Protein AF-A0A9P9FI74-F1 (afdb_monomer)

InterPro domains:
  IPR018625 Protein Pet100 [PF09803] (1-77)
  IPR018625 Protein Pet100 [PTHR33968] (1-79)

Organism: NCBI:txid1079267

Mean predicted aligned error: 15.04 Å

Radius of gyration: 35.62 Å; Cα contacts (8 Å, |Δi|>4): 10; chains: 1; bounding box: 76×42×84 Å

Structure (mmCIF, N/CA/C/O backbone):
data_AF-A0A9P9FI74-F1
#
_entry.id   AF-A0A9P9FI74-F1
#
loop_
_atom_site.group_PDB
_atom_site.id
_atom_site.type_symbol
_atom_site.label_atom_id
_atom_site.label_alt_id
_atom_site.label_comp_id
_atom_site.label_asym_id
_atom_site.label_entity_id
_atom_site.label_seq_id
_atom_site.pdbx_PDB_ins_code
_atom_site.Cartn_x
_atom_site.Cartn_y
_atom_site.Cartn_z
_atom_site.occupancy
_atom_site.B_iso_or_equiv
_atom_site.auth_seq_id
_atom_site.auth_comp_id
_atom_site.auth_asym_id
_atom_site.auth_atom_id
_atom_site.pdbx_PDB_model_num
ATOM 1 N N 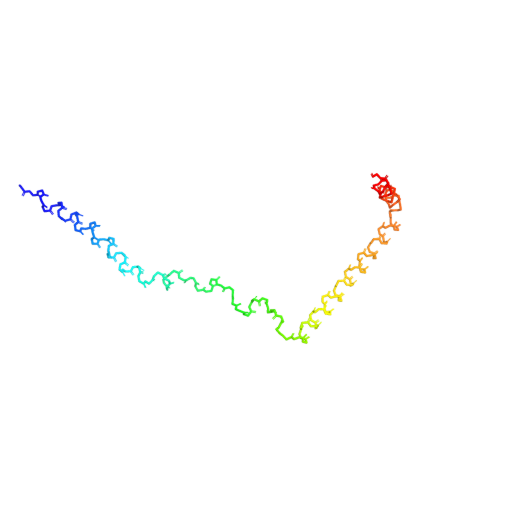. MET A 1 1 ? 48.088 9.815 -38.191 1.00 54.75 1 MET A N 1
ATOM 2 C CA . MET A 1 1 ? 46.734 10.332 -38.479 1.00 54.75 1 MET A CA 1
ATOM 3 C C . MET A 1 1 ? 45.713 9.265 -38.105 1.00 54.75 1 MET A C 1
ATOM 5 O O . MET A 1 1 ? 45.598 8.286 -38.823 1.00 54.75 1 MET A O 1
ATOM 9 N N . GLY A 1 2 ? 45.040 9.403 -36.960 1.00 62.25 2 GLY A N 1
ATOM 10 C CA . GLY A 1 2 ? 44.048 8.423 -36.483 1.00 62.25 2 GLY A CA 1
ATOM 11 C C . GLY A 1 2 ? 42.916 9.030 -35.643 1.00 62.25 2 GLY A C 1
ATOM 12 O O . GLY A 1 2 ? 42.236 8.300 -34.936 1.00 62.25 2 GLY A O 1
ATOM 13 N N . GLY A 1 3 ? 42.732 10.358 -35.683 1.00 60.75 3 GLY A N 1
ATOM 14 C CA . GLY A 1 3 ? 41.794 11.074 -34.804 1.00 60.75 3 GLY A CA 1
ATOM 15 C C . GLY A 1 3 ? 40.319 10.928 -35.196 1.00 60.75 3 GLY A C 1
ATOM 16 O O . GLY A 1 3 ? 39.485 10.662 -34.340 1.00 60.75 3 GLY A O 1
ATOM 17 N N . LEU A 1 4 ? 40.004 11.001 -36.495 1.00 62.06 4 LEU A N 1
ATOM 18 C CA . LEU A 1 4 ? 38.621 10.946 -37.001 1.00 62.06 4 LEU A CA 1
ATOM 19 C C . LEU A 1 4 ? 37.913 9.612 -36.703 1.00 62.06 4 LEU A C 1
ATOM 21 O O . LEU A 1 4 ? 36.725 9.593 -36.400 1.00 62.06 4 LEU A O 1
ATOM 25 N N . ASN A 1 5 ? 38.641 8.493 -36.726 1.00 72.44 5 ASN A N 1
ATOM 26 C CA . ASN A 1 5 ? 38.047 7.170 -36.508 1.00 72.44 5 ASN A CA 1
ATOM 27 C C . ASN A 1 5 ? 37.639 6.939 -35.045 1.00 72.44 5 ASN A C 1
ATOM 29 O O . ASN A 1 5 ? 36.638 6.273 -34.786 1.00 72.44 5 ASN A O 1
ATOM 33 N N . LEU A 1 6 ? 38.382 7.505 -34.087 1.00 83.00 6 LEU A N 1
ATOM 34 C CA . LEU A 1 6 ? 38.060 7.366 -32.664 1.00 83.00 6 LEU A CA 1
ATOM 35 C C . LEU A 1 6 ? 36.837 8.198 -32.271 1.00 83.00 6 LEU A C 1
ATOM 37 O O . LEU A 1 6 ? 36.023 7.745 -31.471 1.00 83.00 6 LEU A O 1
ATOM 41 N N . GLU A 1 7 ? 36.688 9.399 -32.831 1.00 84.12 7 GLU A N 1
ATOM 42 C CA . GLU A 1 7 ? 35.537 10.263 -32.552 1.00 84.12 7 GLU A CA 1
ATOM 43 C C . GLU A 1 7 ? 34.240 9.684 -33.118 1.00 84.12 7 GLU A C 1
ATOM 45 O O . GLU A 1 7 ? 33.235 9.642 -32.409 1.00 84.12 7 GLU A O 1
ATOM 50 N N . VAL A 1 8 ? 34.281 9.143 -34.339 1.00 84.44 8 VAL A N 1
ATOM 51 C CA . VAL A 1 8 ? 33.135 8.457 -34.957 1.00 84.44 8 VAL A CA 1
ATOM 52 C C . VAL A 1 8 ? 32.773 7.182 -34.193 1.00 84.44 8 VAL A C 1
ATOM 54 O O . VAL A 1 8 ? 31.594 6.926 -33.961 1.00 84.44 8 VAL A O 1
ATOM 57 N N . PHE A 1 9 ? 33.759 6.412 -33.723 1.00 86.69 9 PHE A N 1
ATOM 58 C CA . PHE A 1 9 ? 33.507 5.238 -32.883 1.00 86.69 9 PHE A CA 1
ATOM 59 C C . PHE A 1 9 ? 32.875 5.613 -31.534 1.00 86.69 9 PHE A C 1
ATOM 61 O O . PHE A 1 9 ? 31.916 4.979 -31.091 1.00 86.69 9 PHE A O 1
ATOM 68 N N . LYS A 1 10 ? 33.375 6.674 -30.891 1.00 84.00 10 LYS A N 1
ATOM 69 C CA . LYS A 1 10 ? 32.854 7.167 -29.611 1.00 84.00 10 LYS A CA 1
ATOM 70 C C . LYS A 1 10 ? 31.428 7.700 -29.765 1.00 84.00 10 LYS A C 1
ATOM 72 O O . LYS A 1 10 ? 30.566 7.378 -28.954 1.00 84.00 10 LYS A O 1
ATOM 77 N N . PHE A 1 11 ? 31.165 8.445 -30.837 1.00 88.94 11 PHE A N 1
ATOM 78 C CA . PHE A 1 11 ? 29.828 8.920 -31.189 1.00 88.94 11 PHE A CA 1
ATOM 79 C C . PHE A 1 11 ? 28.871 7.757 -31.480 1.00 88.94 11 PHE A C 1
ATOM 81 O O . PHE A 1 11 ? 27.798 7.686 -30.890 1.00 88.94 11 PHE A O 1
ATOM 88 N N . GLY A 1 12 ? 29.284 6.800 -32.315 1.00 89.00 12 GLY A N 1
ATOM 89 C CA . GLY A 1 12 ? 28.493 5.611 -32.627 1.00 89.00 12 GLY A CA 1
ATOM 90 C C . GLY A 1 12 ? 28.171 4.786 -31.383 1.00 89.00 12 GLY A C 1
ATOM 91 O O . GLY A 1 12 ? 27.027 4.389 -31.195 1.00 89.00 12 GLY A O 1
ATOM 92 N N . THR A 1 13 ? 29.139 4.607 -30.483 1.00 89.81 13 THR A N 1
ATOM 93 C CA . THR A 1 13 ? 28.925 3.909 -29.208 1.00 89.81 13 THR A CA 1
ATOM 94 C C . THR A 1 13 ? 27.936 4.667 -28.325 1.00 89.81 13 THR A C 1
ATOM 96 O O . THR A 1 13 ? 27.000 4.063 -27.814 1.00 89.81 13 THR A O 1
ATOM 99 N N . TYR A 1 14 ? 28.078 5.988 -28.186 1.00 88.62 14 TYR A N 1
ATOM 100 C CA . TYR A 1 14 ? 27.166 6.793 -27.369 1.00 88.62 14 TYR A CA 1
ATOM 101 C C . TYR A 1 14 ? 25.759 6.935 -27.941 1.00 88.62 14 TYR A C 1
ATOM 103 O O . TYR A 1 14 ? 24.844 7.208 -27.175 1.00 88.62 14 TYR A O 1
ATOM 111 N N . VAL A 1 15 ? 25.561 6.735 -29.242 1.00 90.44 15 VAL A N 1
ATOM 112 C CA . VAL A 1 15 ? 24.224 6.701 -29.851 1.00 90.44 15 VAL A CA 1
ATOM 113 C C . VAL A 1 15 ? 23.632 5.291 -29.779 1.00 90.44 15 VAL A C 1
ATOM 115 O O . VAL A 1 15 ? 22.491 5.121 -29.357 1.00 90.44 15 VAL A O 1
ATOM 118 N N . MET A 1 16 ? 24.40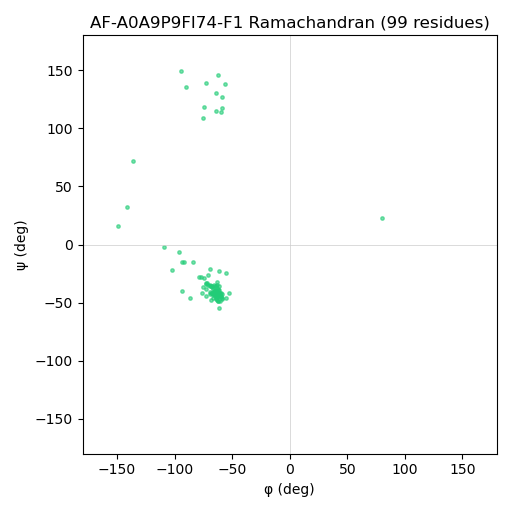6 4.259 -30.121 1.00 90.00 16 MET A N 1
ATOM 119 C CA . MET A 1 16 ? 23.920 2.875 -30.160 1.00 90.00 16 MET A CA 1
ATOM 120 C C . MET A 1 16 ? 23.690 2.282 -28.770 1.00 90.00 16 MET A C 1
ATOM 122 O O . MET A 1 16 ? 22.757 1.506 -28.591 1.00 90.00 16 MET A O 1
ATOM 126 N N . PHE A 1 17 ? 24.495 2.654 -27.774 1.00 88.19 17 PHE A N 1
ATOM 127 C CA . PHE A 1 17 ? 24.360 2.161 -26.404 1.00 88.19 17 PHE A CA 1
ATOM 128 C C . PHE A 1 17 ? 23.005 2.518 -25.759 1.00 88.19 17 PHE A C 1
ATOM 130 O O . PHE A 1 17 ? 22.299 1.594 -25.350 1.00 88.19 17 PHE A O 1
ATOM 137 N N . PRO A 1 18 ? 22.566 3.795 -25.699 1.00 89.12 18 PRO A N 1
ATOM 138 C CA . PRO A 1 18 ? 21.264 4.133 -25.129 1.00 89.12 18 PRO A CA 1
ATOM 139 C C . PRO A 1 18 ? 20.101 3.610 -25.976 1.00 89.12 18 PRO A C 1
ATOM 141 O O . PRO A 1 18 ? 19.111 3.160 -25.407 1.00 89.12 18 PRO A O 1
ATOM 144 N N . ILE A 1 19 ? 20.215 3.598 -27.310 1.00 88.69 19 ILE A N 1
ATOM 145 C CA . ILE A 1 19 ? 19.169 3.050 -28.191 1.00 88.69 19 ILE A CA 1
ATOM 146 C C . ILE A 1 19 ? 19.016 1.539 -27.977 1.00 88.69 19 ILE A C 1
ATOM 148 O O . ILE A 1 19 ? 17.897 1.048 -27.861 1.00 88.69 19 ILE A O 1
ATOM 152 N N . GLY A 1 20 ? 20.122 0.800 -27.864 1.00 88.00 20 GLY A N 1
ATOM 153 C CA . GLY A 1 20 ? 20.111 -0.639 -27.603 1.00 88.00 20 GLY A CA 1
ATOM 154 C C . GLY A 1 20 ? 19.552 -0.983 -26.222 1.00 88.00 20 GLY A C 1
ATOM 155 O O . GLY A 1 20 ? 18.718 -1.880 -26.104 1.00 88.00 20 GLY A O 1
ATOM 156 N N . ILE A 1 21 ? 19.939 -0.231 -25.187 1.00 86.69 21 ILE A N 1
ATOM 157 C CA . ILE A 1 21 ? 19.381 -0.379 -23.833 1.00 86.69 21 ILE A CA 1
ATOM 158 C C . ILE A 1 21 ? 17.880 -0.071 -23.829 1.00 86.69 21 ILE A C 1
ATOM 160 O O . ILE A 1 21 ? 17.107 -0.830 -23.247 1.00 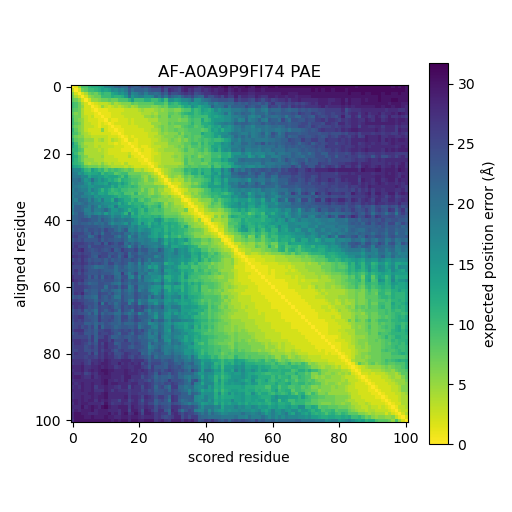86.69 21 ILE A O 1
ATOM 164 N N . MET A 1 22 ? 17.447 0.991 -24.514 1.00 86.44 22 MET A N 1
ATOM 165 C CA . MET A 1 22 ? 16.027 1.315 -24.668 1.00 86.44 22 MET A CA 1
ATOM 166 C C . MET A 1 22 ? 15.270 0.260 -25.475 1.00 86.44 22 MET A C 1
ATOM 168 O O . MET A 1 22 ? 14.135 -0.038 -25.141 1.00 86.44 22 MET A O 1
ATOM 172 N N . TYR A 1 23 ? 15.858 -0.355 -26.497 1.00 85.06 23 TYR A N 1
ATOM 173 C CA . TYR A 1 23 ? 15.183 -1.418 -27.243 1.00 85.06 23 TYR A CA 1
ATOM 174 C C . TYR A 1 23 ? 15.025 -2.694 -26.402 1.00 85.06 23 TYR A C 1
ATOM 176 O O . TYR A 1 23 ? 13.953 -3.302 -26.381 1.00 85.06 23 TYR A O 1
ATOM 184 N N . TYR A 1 24 ? 16.076 -3.071 -25.668 1.00 82.56 24 TYR A N 1
ATOM 185 C CA . TYR A 1 24 ? 16.094 -4.284 -24.852 1.00 82.56 24 TYR A CA 1
ATOM 186 C C . TYR A 1 24 ? 15.219 -4.170 -23.597 1.00 82.56 24 TYR A C 1
ATOM 188 O O . TYR A 1 24 ? 14.464 -5.092 -23.289 1.00 82.56 24 TYR A O 1
ATOM 196 N N . PHE A 1 25 ? 15.298 -3.046 -22.878 1.00 78.69 25 PHE A N 1
ATOM 197 C CA . PHE A 1 25 ? 14.507 -2.835 -21.665 1.00 78.69 25 PHE A CA 1
ATOM 198 C C . PHE A 1 25 ? 13.190 -2.105 -21.930 1.00 78.69 25 PHE A C 1
ATOM 200 O O . PHE A 1 25 ? 12.182 -2.497 -21.357 1.00 78.69 25 PHE A O 1
ATOM 207 N N . GLY A 1 26 ? 13.163 -1.099 -22.810 1.00 73.94 26 GLY A N 1
ATOM 208 C CA . GLY A 1 26 ? 12.046 -0.157 -23.016 1.00 73.94 26 GLY A CA 1
ATOM 209 C C . GLY A 1 26 ? 10.724 -0.768 -23.469 1.00 73.94 26 GLY A C 1
ATOM 210 O O . GLY A 1 26 ? 9.676 -0.177 -23.236 1.00 73.94 26 GLY A O 1
ATOM 211 N N . THR A 1 27 ? 10.746 -1.952 -24.079 1.00 73.12 27 THR A N 1
ATOM 212 C CA . THR A 1 27 ? 9.532 -2.622 -24.573 1.00 73.12 27 THR A CA 1
ATOM 213 C C . THR A 1 27 ? 8.923 -3.607 -23.574 1.00 73.12 27 THR A C 1
ATOM 215 O O . THR A 1 27 ? 7.782 -4.013 -23.757 1.00 73.12 27 THR A O 1
ATOM 218 N N . ASN A 1 28 ? 9.662 -3.995 -22.526 1.00 68.12 28 ASN A N 1
ATOM 219 C CA . ASN A 1 28 ? 9.284 -5.066 -21.595 1.00 68.12 28 ASN A CA 1
ATOM 220 C C . ASN A 1 28 ? 9.654 -4.732 -20.135 1.00 68.12 28 ASN A C 1
ATOM 222 O O . ASN A 1 28 ? 10.004 -5.626 -19.363 1.00 68.12 28 ASN A O 1
ATOM 226 N N . LEU A 1 29 ? 9.619 -3.450 -19.738 1.00 69.06 29 LEU A N 1
ATOM 227 C CA . LEU A 1 29 ? 9.825 -3.082 -18.329 1.00 69.06 29 LEU A CA 1
ATOM 228 C C . LEU A 1 29 ? 8.712 -3.637 -17.439 1.0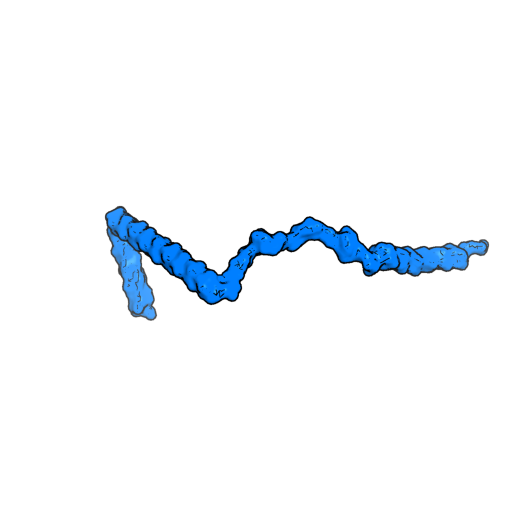0 69.06 29 LEU A C 1
ATOM 230 O O . LEU A 1 29 ? 9.006 -4.108 -16.347 1.00 69.06 29 LEU A O 1
ATOM 234 N N . ASP A 1 30 ? 7.465 -3.588 -17.905 1.00 68.50 30 ASP A N 1
ATOM 235 C CA . ASP A 1 30 ? 6.307 -3.956 -17.088 1.00 68.50 30 ASP A CA 1
ATOM 236 C C . ASP A 1 30 ? 6.371 -5.431 -16.664 1.00 68.50 30 ASP A C 1
ATOM 238 O O . ASP A 1 30 ? 6.334 -5.726 -15.479 1.00 68.50 30 ASP A O 1
ATOM 242 N N . ASP A 1 31 ? 6.632 -6.351 -17.596 1.00 69.38 31 ASP A N 1
ATOM 243 C CA . ASP A 1 31 ? 6.748 -7.786 -17.292 1.00 69.38 31 ASP A CA 1
ATOM 244 C C . ASP A 1 31 ? 8.029 -8.139 -16.506 1.00 69.38 31 ASP A C 1
ATOM 246 O O . ASP A 1 31 ? 8.018 -8.997 -15.626 1.00 69.38 31 ASP A O 1
ATOM 250 N N . ARG A 1 32 ? 9.154 -7.448 -16.759 1.00 68.25 32 ARG A N 1
ATOM 251 C CA . ARG A 1 32 ? 10.429 -7.732 -16.065 1.00 68.25 32 ARG A CA 1
ATOM 252 C C . ARG A 1 32 ? 10.515 -7.156 -14.654 1.00 68.25 32 ARG A C 1
ATOM 254 O O . ARG A 1 32 ? 11.277 -7.685 -13.845 1.00 68.25 32 ARG A O 1
ATOM 261 N N . PHE A 1 33 ? 9.805 -6.065 -14.373 1.00 69.31 33 PHE A N 1
ATOM 262 C CA . PHE A 1 33 ? 9.806 -5.398 -13.067 1.00 69.31 33 PHE A CA 1
ATOM 263 C C . PHE A 1 33 ? 8.486 -5.562 -12.300 1.00 69.31 33 PHE A C 1
ATOM 265 O O . PHE A 1 33 ? 8.402 -5.117 -11.153 1.00 69.31 33 PHE A O 1
ATOM 272 N N . ALA A 1 34 ? 7.474 -6.223 -12.872 1.00 73.19 34 ALA A N 1
ATOM 273 C CA . ALA A 1 34 ? 6.276 -6.603 -12.138 1.00 73.19 34 ALA A CA 1
ATOM 274 C C . ALA A 1 34 ? 6.631 -7.607 -11.036 1.00 73.19 34 ALA A C 1
ATOM 276 O O . ALA A 1 34 ? 7.039 -8.743 -11.276 1.00 73.19 34 ALA A O 1
ATOM 277 N N . VAL A 1 35 ? 6.442 -7.189 -9.788 1.00 76.38 35 VAL A N 1
ATOM 278 C CA . VAL A 1 35 ? 6.551 -8.087 -8.641 1.00 76.38 35 VAL A CA 1
ATOM 279 C C . VAL A 1 35 ? 5.306 -8.970 -8.608 1.00 76.38 35 VAL A C 1
ATOM 281 O O . VAL A 1 35 ? 4.182 -8.481 -8.456 1.00 76.38 35 VAL A O 1
ATOM 284 N N . SER A 1 36 ? 5.499 -10.285 -8.724 1.00 73.75 36 SER A N 1
ATOM 285 C CA . SER A 1 36 ? 4.415 -11.258 -8.588 1.00 73.75 36 SER A CA 1
ATOM 286 C C . SER A 1 36 ? 3.764 -11.119 -7.210 1.00 73.75 36 SER A C 1
ATOM 288 O O . SER A 1 36 ? 4.424 -11.323 -6.191 1.00 73.75 36 SER A O 1
ATOM 290 N N . GLY A 1 37 ? 2.476 -10.772 -7.174 1.00 70.69 37 GLY A N 1
ATOM 291 C CA . GLY A 1 37 ? 1.744 -10.578 -5.919 1.00 70.69 37 GLY A CA 1
ATOM 292 C C . GLY A 1 37 ? 1.973 -9.223 -5.243 1.00 70.69 37 GLY A C 1
ATOM 293 O O . GLY A 1 37 ? 1.752 -9.120 -4.041 1.00 70.69 37 GLY A O 1
ATOM 294 N N . PHE A 1 38 ? 2.395 -8.187 -5.985 1.00 75.19 38 PHE A N 1
ATOM 295 C CA . PHE A 1 38 ? 2.477 -6.817 -5.456 1.00 75.19 38 PHE A CA 1
ATOM 296 C C . PHE A 1 38 ? 1.157 -6.354 -4.819 1.00 75.19 38 PHE A C 1
ATOM 298 O O . PHE A 1 38 ? 1.154 -5.734 -3.757 1.00 75.19 38 PHE A O 1
ATOM 305 N N . TRP A 1 39 ? 0.031 -6.677 -5.460 1.00 76.25 39 TRP A N 1
ATOM 306 C CA . TRP A 1 39 ? -1.293 -6.387 -4.925 1.00 76.25 39 TRP A CA 1
ATOM 307 C C . TRP A 1 39 ? -1.798 -7.554 -4.070 1.00 76.25 39 TRP A C 1
ATOM 309 O O . TRP A 1 39 ? -1.687 -8.709 -4.500 1.00 76.25 39 TRP A O 1
ATOM 319 N N . PRO A 1 40 ? -2.387 -7.279 -2.888 1.00 77.94 40 PRO A N 1
ATOM 320 C CA . PRO A 1 40 ? -3.060 -8.304 -2.107 1.00 77.94 40 PRO A CA 1
ATOM 321 C C . PRO A 1 40 ? -4.144 -8.952 -2.962 1.00 77.94 40 PRO A C 1
ATOM 323 O O . PRO A 1 40 ? -4.851 -8.286 -3.725 1.00 77.94 40 PRO A O 1
ATOM 326 N N . ARG A 1 41 ? -4.235 -10.276 -2.866 1.00 74.19 41 ARG A N 1
ATOM 327 C CA . ARG A 1 41 ? -5.167 -11.041 -3.688 1.00 74.19 41 ARG A CA 1
ATOM 328 C C . ARG A 1 41 ? -6.607 -10.616 -3.363 1.00 74.19 41 ARG A C 1
ATOM 330 O O . ARG A 1 41 ? -6.893 -10.322 -2.201 1.00 74.19 41 ARG A O 1
ATOM 337 N N . PRO A 1 42 ? -7.533 -10.612 -4.335 1.00 68.12 42 PRO A N 1
ATOM 338 C CA . PRO A 1 42 ? -8.920 -10.200 -4.109 1.00 68.12 42 PRO A CA 1
ATOM 339 C C . PRO A 1 42 ? -9.631 -10.969 -2.985 1.00 68.12 42 PRO A C 1
ATOM 341 O O . PRO A 1 42 ? -10.577 -10.453 -2.393 1.00 68.12 42 PRO A O 1
ATOM 344 N N . GLU A 1 43 ? -9.189 -12.192 -2.677 1.00 69.25 43 GLU A N 1
ATOM 345 C CA . GLU A 1 43 ? -9.700 -13.003 -1.567 1.00 69.25 43 GLU A CA 1
ATOM 346 C C . GLU A 1 43 ? -9.291 -12.465 -0.189 1.00 69.25 43 GLU A C 1
ATOM 348 O O . GLU A 1 43 ? -9.993 -12.705 0.791 1.00 69.25 43 GLU A O 1
ATOM 353 N N . GLU A 1 44 ? -8.172 -11.747 -0.120 1.00 67.44 44 GLU A N 1
ATOM 354 C CA . GLU A 1 44 ? -7.606 -11.142 1.089 1.00 67.44 44 GLU A CA 1
ATOM 355 C C . GLU A 1 44 ? -8.103 -9.701 1.296 1.00 67.44 44 GLU A C 1
ATOM 357 O O . GLU A 1 44 ? -8.022 -9.145 2.392 1.00 67.44 44 GLU A O 1
ATOM 362 N N . CYS A 1 45 ? -8.686 -9.102 0.256 1.00 70.81 45 CYS A N 1
ATOM 363 C CA . CYS A 1 45 ? -9.365 -7.821 0.356 1.00 70.81 45 CYS A CA 1
ATOM 364 C C . CYS A 1 45 ? -10.699 -7.960 1.103 1.00 70.81 45 CYS A C 1
ATOM 366 O O . CYS A 1 45 ? -11.484 -8.882 0.871 1.00 70.81 45 CYS A O 1
ATOM 368 N N . ASN A 1 46 ? -10.997 -6.987 1.968 1.00 71.19 46 ASN A N 1
ATOM 369 C CA . ASN A 1 46 ? -12.287 -6.910 2.645 1.00 71.19 46 ASN A CA 1
ATOM 370 C C . ASN A 1 46 ? -13.415 -6.791 1.604 1.00 71.19 46 ASN A C 1
ATOM 372 O O . ASN A 1 46 ? -13.498 -5.798 0.876 1.00 71.19 46 ASN A O 1
ATOM 376 N N . LYS A 1 47 ? -14.271 -7.812 1.516 1.00 69.31 47 LYS A N 1
ATOM 377 C CA . LYS A 1 47 ? -15.402 -7.831 0.586 1.00 69.31 47 LYS A CA 1
ATOM 378 C C . LYS A 1 47 ? -16.488 -6.916 1.131 1.00 69.31 47 LYS A C 1
ATOM 380 O O . LYS A 1 47 ? -17.132 -7.234 2.126 1.00 69.31 47 LYS A O 1
ATOM 385 N N . LEU A 1 48 ? -16.684 -5.771 0.483 1.00 73.38 48 LEU A N 1
ATOM 386 C CA . LEU A 1 48 ? -17.816 -4.907 0.791 1.00 73.38 48 LEU A CA 1
ATOM 387 C C . LEU A 1 48 ? -19.116 -5.662 0.446 1.00 73.38 48 LEU A C 1
ATOM 389 O O . LEU A 1 48 ? -19.194 -6.197 -0.665 1.00 73.38 48 LEU A O 1
ATOM 393 N N . PRO A 1 49 ? -20.111 -5.714 1.350 1.00 74.81 49 PRO A N 1
ATOM 394 C CA . PRO A 1 49 ? -21.397 -6.332 1.048 1.00 74.81 49 PRO A CA 1
ATOM 395 C C . PRO A 1 49 ? -22.028 -5.613 -0.148 1.00 74.81 49 PRO A C 1
ATOM 397 O O . PRO A 1 49 ? -22.100 -4.381 -0.172 1.00 74.81 49 PRO A O 1
ATOM 400 N N . ARG A 1 50 ? -22.414 -6.377 -1.174 1.00 74.75 50 ARG A N 1
ATOM 401 C CA . ARG A 1 50 ? -22.960 -5.824 -2.428 1.00 74.75 50 ARG A CA 1
ATOM 402 C C . ARG A 1 50 ? -24.476 -5.939 -2.501 1.00 74.75 50 ARG A C 1
ATOM 404 O O . ARG A 1 50 ? -25.094 -5.165 -3.228 1.00 74.75 50 ARG A O 1
ATOM 411 N N . ASP A 1 51 ? -25.060 -6.863 -1.744 1.00 82.94 51 ASP A N 1
ATOM 412 C CA . ASP A 1 51 ? -26.506 -7.054 -1.675 1.00 82.94 51 ASP A CA 1
ATOM 413 C C . ASP A 1 51 ? -27.126 -6.291 -0.491 1.00 82.94 51 ASP A C 1
ATOM 415 O O . ASP A 1 51 ? -26.512 -6.107 0.562 1.00 82.94 51 ASP A O 1
ATOM 419 N N . ARG A 1 52 ? -28.377 -5.849 -0.640 1.00 81.44 52 ARG A N 1
ATOM 420 C CA . ARG A 1 52 ? -29.118 -5.101 0.385 1.00 81.44 52 ARG A CA 1
ATOM 421 C C . ARG A 1 52 ? -29.315 -5.909 1.661 1.00 81.44 52 ARG A C 1
ATOM 423 O O . ARG A 1 52 ? -29.290 -5.325 2.745 1.00 81.44 52 ARG A O 1
ATOM 430 N N . ASP A 1 53 ? -29.521 -7.214 1.541 1.00 83.81 53 ASP A N 1
ATOM 431 C CA . ASP A 1 53 ? -29.737 -8.077 2.701 1.00 83.81 53 ASP A CA 1
ATOM 432 C C . ASP A 1 53 ? -28.422 -8.355 3.448 1.00 83.81 53 ASP A C 1
ATOM 434 O O . ASP A 1 53 ? -28.395 -8.293 4.679 1.00 83.81 53 ASP A O 1
ATOM 438 N N . GLU A 1 54 ? -27.304 -8.506 2.729 1.00 81.94 54 GLU A N 1
ATOM 439 C CA . GLU A 1 54 ? -25.957 -8.568 3.320 1.00 81.94 54 GLU A CA 1
ATOM 440 C C . GLU A 1 54 ? -25.603 -7.276 4.072 1.00 81.94 54 GLU A C 1
ATOM 442 O O . GLU A 1 54 ? -25.067 -7.320 5.181 1.00 81.94 54 GLU A O 1
ATOM 447 N N . ILE A 1 55 ? -25.944 -6.116 3.496 1.00 85.19 55 ILE A N 1
ATOM 448 C CA . ILE A 1 55 ? -25.716 -4.808 4.126 1.00 85.19 55 ILE A CA 1
ATOM 449 C C . ILE A 1 55 ? -26.481 -4.702 5.449 1.00 85.19 55 ILE A C 1
ATOM 451 O O . ILE A 1 55 ? -25.921 -4.240 6.445 1.00 85.19 55 ILE A O 1
ATOM 455 N N . LYS A 1 56 ? -27.749 -5.129 5.485 1.00 88.00 56 LYS A N 1
ATOM 456 C CA . LYS A 1 56 ? -28.552 -5.109 6.718 1.00 88.00 56 LYS A CA 1
ATOM 457 C C . LYS A 1 56 ? -27.975 -6.037 7.782 1.00 88.00 56 LYS A C 1
ATOM 459 O O . LYS A 1 56 ? -27.849 -5.620 8.930 1.00 88.00 56 LYS A O 1
ATOM 464 N N . ALA A 1 57 ? -27.577 -7.250 7.405 1.00 87.62 57 ALA A N 1
ATOM 465 C CA . ALA A 1 57 ? -26.992 -8.210 8.335 1.00 87.62 57 ALA A CA 1
ATOM 466 C C . ALA A 1 57 ? -25.677 -7.692 8.950 1.00 87.62 57 ALA A C 1
ATOM 468 O O . ALA A 1 57 ? -25.482 -7.767 10.167 1.00 87.62 57 ALA A O 1
ATOM 469 N N . GLU A 1 58 ? -24.789 -7.103 8.141 1.00 85.81 58 GLU A N 1
ATOM 470 C CA . GLU A 1 58 ? -23.544 -6.518 8.656 1.00 85.81 58 GLU A CA 1
ATOM 471 C C . GLU A 1 58 ? -23.824 -5.257 9.495 1.00 85.81 58 GLU A C 1
ATOM 473 O O . GLU A 1 58 ? -23.186 -5.050 10.530 1.00 85.81 58 GLU A O 1
ATOM 478 N N . TYR A 1 59 ? -24.832 -4.452 9.137 1.00 87.06 59 TYR A N 1
ATOM 479 C CA . TYR A 1 59 ? -25.277 -3.321 9.956 1.00 87.06 59 TYR A CA 1
ATOM 480 C C . TYR A 1 59 ? -25.764 -3.769 11.340 1.00 87.06 59 TYR A C 1
ATOM 482 O O . TYR A 1 59 ? -25.311 -3.241 12.359 1.00 87.06 59 TYR A O 1
ATOM 490 N N . GLU A 1 60 ? -26.631 -4.779 11.406 1.00 91.06 60 GLU A N 1
ATOM 491 C CA . GLU A 1 60 ? -27.124 -5.338 12.668 1.00 91.06 60 GLU A CA 1
ATOM 492 C C . GLU A 1 60 ? -25.982 -5.886 13.529 1.00 91.06 60 GLU A C 1
ATOM 494 O O . GLU A 1 60 ? -25.919 -5.613 14.733 1.00 91.06 60 GLU A O 1
ATOM 499 N N . ARG A 1 61 ? -25.016 -6.575 12.909 1.00 89.00 61 ARG A N 1
ATOM 500 C CA . ARG A 1 61 ? -23.799 -7.052 13.576 1.00 89.00 61 ARG A CA 1
ATOM 501 C C . ARG A 1 61 ? -22.980 -5.902 14.165 1.00 89.00 61 ARG A C 1
ATOM 503 O O . ARG A 1 61 ? -22.516 -5.994 15.310 1.00 89.00 61 ARG A O 1
ATOM 510 N N . ILE A 1 62 ? -22.795 -4.818 13.412 1.00 90.06 62 ILE A N 1
ATOM 511 C CA . ILE A 1 62 ? -22.069 -3.628 13.873 1.00 90.06 62 ILE A CA 1
ATOM 512 C C . ILE A 1 62 ? -22.799 -2.991 15.058 1.00 90.06 62 ILE A C 1
ATOM 514 O O . ILE A 1 62 ? -22.165 -2.718 16.084 1.00 90.06 62 ILE A O 1
ATOM 518 N N . VAL A 1 63 ? -24.117 -2.804 14.959 1.00 93.06 63 VAL A N 1
ATOM 519 C CA . VAL A 1 63 ? -24.945 -2.217 16.023 1.00 93.06 63 VAL A CA 1
ATOM 520 C C . VAL A 1 63 ? -24.909 -3.077 17.286 1.00 93.06 63 VAL A C 1
ATOM 522 O O . VAL A 1 63 ? -24.696 -2.550 18.379 1.00 93.06 63 VAL A 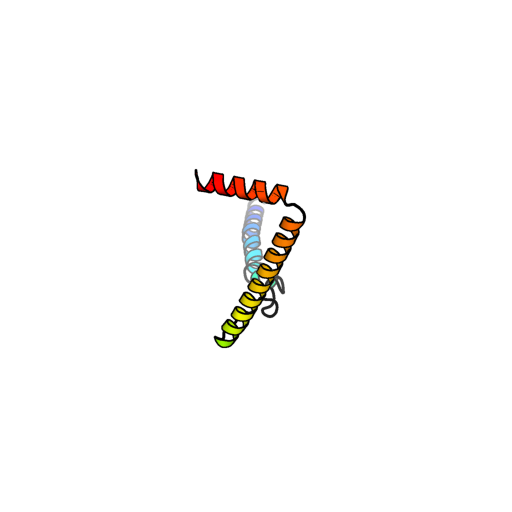O 1
ATOM 525 N N . ALA A 1 64 ? -25.035 -4.400 17.166 1.00 93.31 64 ALA A N 1
ATOM 526 C CA . ALA A 1 64 ? -24.933 -5.317 18.299 1.00 93.31 64 ALA A CA 1
ATOM 527 C C . ALA A 1 64 ? -23.565 -5.206 18.996 1.00 93.31 64 ALA A C 1
ATOM 529 O O . ALA A 1 64 ? -23.487 -5.080 20.222 1.00 93.31 64 ALA A O 1
ATOM 530 N N . ARG A 1 65 ? -22.474 -5.157 18.218 1.00 93.06 65 ARG A N 1
ATOM 531 C CA . ARG A 1 65 ? -21.116 -4.972 18.750 1.00 93.06 65 ARG A CA 1
ATOM 532 C C . ARG A 1 65 ? -20.940 -3.609 19.429 1.00 93.06 65 ARG A C 1
ATOM 534 O O . ARG A 1 65 ? -20.179 -3.511 20.393 1.00 93.06 65 ARG A O 1
ATOM 541 N N . GLN A 1 66 ? -21.575 -2.552 18.928 1.00 93.56 66 GLN A N 1
ATOM 542 C CA . GLN A 1 66 ? -21.538 -1.232 19.565 1.00 93.56 66 GLN A CA 1
ATOM 543 C C . GLN A 1 66 ? -22.300 -1.227 20.890 1.00 93.56 66 GLN A C 1
ATOM 545 O O . GLN A 1 66 ? -21.736 -0.801 21.895 1.00 93.56 66 GLN A O 1
ATOM 550 N N . LYS A 1 67 ? -23.524 -1.769 20.919 1.00 94.12 67 LYS A N 1
ATOM 551 C CA . LYS A 1 67 ? -24.338 -1.881 22.141 1.00 94.12 67 LYS A CA 1
ATOM 552 C C . LYS A 1 67 ? -23.595 -2.625 23.246 1.00 94.12 67 LYS A C 1
ATOM 554 O O . LYS A 1 67 ? -23.527 -2.143 24.371 1.00 94.12 67 LYS A O 1
ATOM 559 N N . LEU A 1 68 ? -22.969 -3.750 22.910 1.00 94.06 68 LEU A N 1
ATOM 560 C CA . LEU A 1 68 ? -22.196 -4.539 23.865 1.00 94.06 68 LEU A CA 1
ATOM 561 C C . LEU A 1 68 ? -20.953 -3.791 24.372 1.00 94.06 68 LEU A C 1
ATOM 563 O O . LEU A 1 68 ? -20.654 -3.836 25.563 1.00 94.06 68 LEU A O 1
ATOM 567 N N . ARG A 1 69 ? -20.241 -3.067 23.499 1.00 93.88 69 ARG A N 1
ATOM 568 C CA . ARG A 1 69 ? -19.116 -2.216 23.921 1.00 93.88 69 ARG A CA 1
ATOM 569 C C . ARG A 1 69 ? -19.566 -1.089 24.848 1.00 93.88 69 ARG A C 1
ATOM 571 O O . ARG A 1 69 ? -18.874 -0.802 25.817 1.00 93.88 69 ARG A O 1
ATOM 578 N N . LEU A 1 70 ? -20.705 -0.467 24.557 1.00 94.75 70 LEU A N 1
ATOM 579 C CA . LEU A 1 70 ? -21.263 0.596 25.383 1.00 94.75 70 LEU A CA 1
ATOM 580 C C . LEU A 1 70 ? -21.700 0.067 26.756 1.00 94.75 70 LEU A C 1
ATOM 582 O O . LEU A 1 70 ? -21.376 0.685 27.763 1.00 94.75 70 LEU A O 1
ATOM 586 N N . ALA A 1 71 ? -22.360 -1.093 26.801 1.00 94.25 71 ALA A N 1
ATOM 587 C CA . ALA A 1 71 ? -22.750 -1.744 28.050 1.00 94.25 71 ALA A CA 1
ATOM 588 C C . ALA A 1 71 ? -21.532 -2.049 28.936 1.00 94.25 71 ALA A C 1
ATOM 590 O O . ALA A 1 71 ? -21.523 -1.665 30.100 1.00 94.25 71 ALA A O 1
ATOM 591 N N . ARG A 1 72 ? -20.462 -2.626 28.366 1.00 93.50 72 ARG A N 1
ATOM 592 C CA . ARG A 1 72 ? -19.207 -2.860 29.105 1.00 93.50 72 ARG A CA 1
ATOM 593 C C . ARG A 1 72 ? -18.603 -1.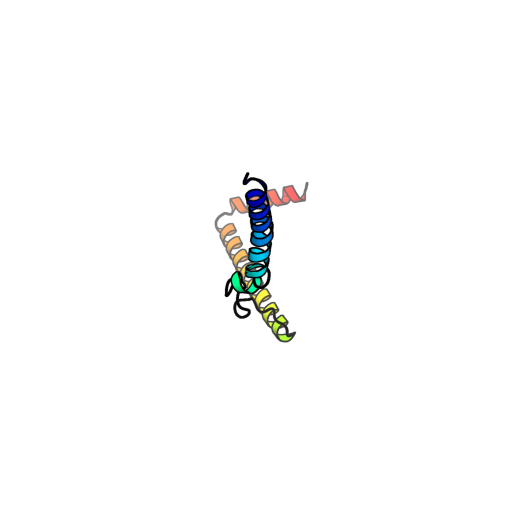571 29.648 1.00 93.50 72 ARG A C 1
ATOM 595 O O . ARG A 1 72 ? -18.244 -1.522 30.815 1.00 93.50 72 ARG A O 1
ATOM 602 N N . LYS A 1 73 ? -18.540 -0.515 28.829 1.00 92.81 73 LYS A N 1
ATOM 603 C CA 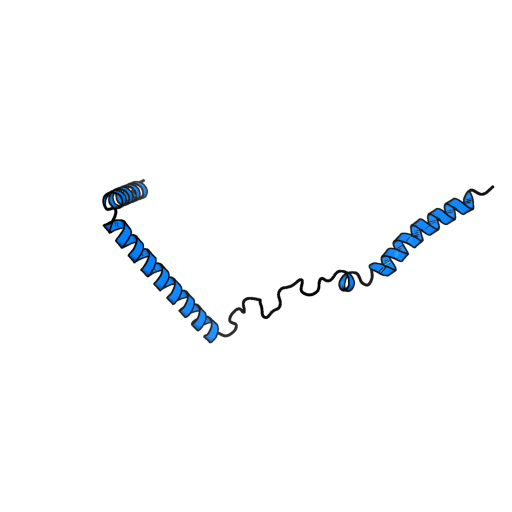. LYS A 1 73 ? -18.039 0.791 29.281 1.00 92.81 73 LYS A CA 1
ATOM 604 C C . LYS A 1 73 ? -18.872 1.358 30.428 1.00 92.81 73 LYS A C 1
ATOM 606 O O . LYS A 1 73 ? -18.298 1.887 31.369 1.00 92.81 73 LYS A O 1
ATOM 611 N N . MET A 1 74 ? -20.200 1.243 30.367 1.00 92.81 74 MET A N 1
ATOM 612 C CA . MET A 1 74 ? -21.064 1.682 31.466 1.00 92.81 74 MET A CA 1
ATOM 613 C C . MET A 1 74 ? -20.829 0.859 32.734 1.00 92.81 74 MET A C 1
ATOM 615 O O . MET A 1 74 ? -20.755 1.427 33.816 1.00 92.81 74 MET A O 1
ATOM 619 N N . GLU A 1 75 ? -20.690 -0.463 32.630 1.00 91.81 75 GLU A N 1
ATOM 620 C CA . GLU A 1 75 ? -20.391 -1.319 33.785 1.00 91.81 75 GLU A CA 1
ATOM 621 C C . GLU A 1 75 ? -19.026 -0.997 34.405 1.00 91.81 75 GLU A C 1
ATOM 623 O O . GLU A 1 75 ? -18.918 -0.888 35.624 1.00 91.81 75 GLU A O 1
ATOM 628 N N . GLU A 1 76 ? -17.998 -0.793 33.581 1.00 90.94 76 GLU A N 1
ATOM 629 C CA . GLU A 1 76 ? -16.665 -0.371 34.022 1.00 90.94 76 GLU A CA 1
ATOM 630 C C . GLU A 1 76 ? -16.711 0.997 34.710 1.00 90.94 76 GLU A C 1
ATOM 632 O O . GLU A 1 76 ? -16.134 1.155 35.782 1.00 90.94 76 GLU A O 1
ATOM 637 N N . GLN A 1 77 ? -17.450 1.963 34.151 1.00 87.94 77 GLN A N 1
ATOM 638 C CA . GLN A 1 77 ? -17.652 3.278 34.765 1.00 87.94 77 GLN A CA 1
ATOM 639 C C . GLN A 1 77 ? -18.379 3.184 36.107 1.00 87.94 77 GLN A C 1
ATOM 641 O O . GLN A 1 77 ? -17.979 3.853 37.054 1.00 87.94 77 GLN A O 1
ATOM 646 N N . ARG A 1 78 ? -19.409 2.336 36.216 1.00 87.19 78 ARG A N 1
ATOM 647 C CA . ARG A 1 78 ? -20.131 2.113 37.479 1.00 87.19 78 ARG A CA 1
ATOM 648 C C . ARG A 1 78 ? -19.220 1.502 38.537 1.00 87.19 78 ARG A C 1
ATOM 650 O O . ARG A 1 78 ? -19.143 2.032 39.636 1.00 87.19 78 ARG A O 1
ATOM 657 N N . ARG A 1 79 ? -18.459 0.461 38.185 1.00 88.56 79 ARG A N 1
ATOM 658 C CA . ARG A 1 79 ? -17.474 -0.148 39.096 1.00 88.56 79 ARG A CA 1
ATOM 659 C C . ARG A 1 79 ? -16.381 0.833 39.507 1.00 88.56 79 ARG A C 1
ATOM 661 O O . ARG A 1 79 ? -15.962 0.826 40.657 1.00 88.56 79 ARG A O 1
ATOM 668 N N . PHE A 1 80 ? -15.922 1.671 38.582 1.00 87.56 80 PHE A N 1
ATOM 669 C CA . PHE A 1 80 ? -14.923 2.696 38.870 1.00 87.56 80 PHE A CA 1
ATOM 670 C C . PHE A 1 80 ? -15.470 3.780 39.810 1.00 87.56 80 PHE A C 1
ATOM 672 O O . PHE A 1 80 ? -14.785 4.159 40.755 1.00 87.56 80 PHE A O 1
ATOM 679 N N . ALA A 1 81 ? -16.712 4.228 39.602 1.00 84.50 81 ALA A N 1
ATOM 680 C CA . ALA A 1 81 ? -17.382 5.187 40.479 1.00 84.50 81 ALA A CA 1
ATOM 681 C C . ALA A 1 81 ? -17.638 4.612 41.885 1.00 84.50 81 ALA A C 1
ATOM 683 O O . ALA A 1 81 ? -17.450 5.315 42.873 1.00 84.50 81 ALA A O 1
ATOM 684 N N . GLU A 1 82 ? -18.007 3.331 41.985 1.00 83.25 82 GLU A N 1
ATOM 685 C CA . GLU A 1 82 ? -18.177 2.625 43.265 1.00 83.25 82 GLU A CA 1
ATOM 686 C C . GLU A 1 82 ? -16.843 2.433 44.009 1.00 83.25 82 GLU A C 1
ATOM 688 O O . GLU A 1 82 ? -16.800 2.538 45.233 1.00 83.25 82 GLU A O 1
ATOM 693 N N . ALA A 1 83 ? -15.746 2.177 43.288 1.00 83.94 83 ALA A N 1
ATOM 694 C CA . ALA A 1 83 ? -14.416 2.003 43.875 1.00 83.94 83 ALA A CA 1
ATOM 695 C C . ALA A 1 83 ? -13.740 3.330 44.275 1.00 83.94 83 ALA A C 1
ATOM 697 O O . ALA A 1 83 ? -12.923 3.343 45.196 1.00 83.94 83 ALA A O 1
ATOM 698 N N . HIS A 1 84 ? -14.061 4.436 43.595 1.00 80.25 84 HIS A N 1
ATOM 699 C CA . HIS A 1 84 ? -13.423 5.742 43.795 1.00 80.25 84 HIS A CA 1
ATOM 700 C C . HIS A 1 84 ? -14.442 6.900 43.826 1.00 80.25 84 HIS A C 1
ATOM 702 O O . HIS A 1 84 ? -14.477 7.718 42.899 1.00 80.25 84 HIS A O 1
ATOM 708 N N . PRO A 1 85 ? -15.243 7.016 44.902 1.00 75.19 85 PRO A N 1
ATOM 709 C CA . PRO A 1 85 ? -16.286 8.038 45.014 1.00 75.19 85 PRO A CA 1
ATOM 710 C C . PRO A 1 85 ? -15.735 9.475 44.991 1.00 75.19 85 PRO A C 1
ATOM 712 O O . PRO A 1 85 ? -16.298 10.329 44.310 1.00 75.19 85 PRO A O 1
ATOM 715 N N . GLU A 1 86 ? -14.588 9.736 45.630 1.00 77.25 86 GLU A N 1
ATOM 716 C CA . GLU A 1 86 ? -14.006 11.091 45.713 1.00 77.25 86 GLU A CA 1
ATOM 717 C C . GLU A 1 86 ? -13.549 11.648 44.350 1.00 77.25 86 GLU A C 1
ATOM 719 O O . GLU A 1 86 ? -13.676 12.842 44.077 1.00 77.25 86 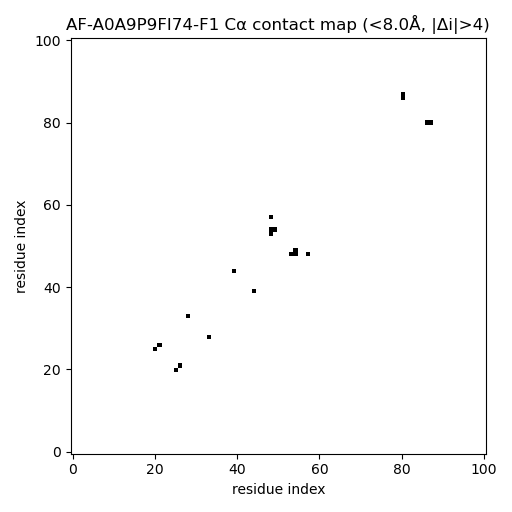GLU A O 1
ATOM 724 N N . LEU A 1 87 ? -13.049 10.784 43.456 1.00 75.56 87 LEU A N 1
ATOM 725 C CA . LEU A 1 87 ? -12.635 11.185 42.104 1.00 75.56 87 LEU A CA 1
ATOM 726 C C . LEU A 1 87 ? -13.842 11.485 41.209 1.00 75.56 87 LEU A C 1
ATOM 728 O O . LEU A 1 87 ? -13.772 12.364 40.350 1.00 75.56 87 LEU A O 1
ATOM 732 N N . HIS A 1 88 ? -14.952 10.768 41.406 1.00 74.50 88 HIS A N 1
ATOM 733 C CA . HIS A 1 88 ? -16.171 10.975 40.633 1.00 74.50 88 HIS A CA 1
ATOM 734 C C . HIS A 1 88 ? -16.838 12.317 40.973 1.00 74.50 88 HIS A C 1
ATOM 736 O O . HIS A 1 88 ? -17.259 13.032 40.063 1.00 74.50 88 HIS A O 1
ATOM 742 N N . GLU A 1 89 ? -16.866 12.701 42.255 1.00 75.06 89 GLU A N 1
ATOM 743 C CA . GLU A 1 89 ? -17.390 14.001 42.700 1.00 75.06 89 GLU A CA 1
ATOM 744 C C . GLU A 1 89 ? -16.562 15.177 42.160 1.00 75.06 89 GLU A C 1
ATOM 746 O O . GLU A 1 89 ? -17.128 16.144 41.646 1.00 75.06 89 GLU A O 1
ATOM 751 N N . GLN A 1 90 ? -15.227 15.078 42.172 1.00 77.12 90 GLN A N 1
ATOM 752 C CA . GLN A 1 90 ? -14.357 16.099 41.568 1.00 77.12 90 GLN A CA 1
ATOM 753 C C . GLN A 1 90 ? -14.574 16.227 40.052 1.00 77.12 90 GLN A C 1
ATOM 755 O O . GLN A 1 90 ? -14.576 17.334 39.510 1.00 77.12 90 GLN A O 1
ATOM 760 N N . GLN A 1 91 ? -14.794 15.107 39.357 1.00 75.94 91 GLN A N 1
ATOM 761 C CA . GLN A 1 91 ? -15.030 15.096 37.913 1.00 75.94 91 GLN A CA 1
ATOM 762 C C . GLN A 1 91 ? -16.390 15.715 37.543 1.00 75.94 91 GLN A C 1
ATOM 764 O O . GLN A 1 91 ? -16.488 16.422 36.538 1.00 75.94 91 GLN A O 1
ATOM 769 N N . GLN A 1 92 ? -17.421 15.510 38.372 1.00 74.44 92 GLN A N 1
ATOM 770 C CA . GLN A 1 92 ? -18.721 16.172 38.215 1.00 74.44 92 GLN A CA 1
ATOM 771 C C . GLN A 1 92 ? -18.630 17.684 38.467 1.00 74.44 92 GLN A C 1
ATOM 773 O O . GLN A 1 92 ? -19.183 18.461 37.688 1.00 74.44 92 GLN A O 1
ATOM 778 N N . GLN A 1 93 ? -17.886 18.115 39.492 1.00 77.44 93 GLN A N 1
ATOM 779 C CA . GLN A 1 93 ? -17.678 19.541 39.779 1.00 77.44 93 GLN A CA 1
ATOM 780 C C . GLN A 1 93 ? -16.915 20.253 38.650 1.00 77.44 93 GLN A C 1
ATOM 782 O O . GLN A 1 93 ? -17.279 21.365 38.270 1.00 77.44 93 GLN A O 1
ATOM 787 N N . GLN A 1 94 ? -15.906 19.608 38.051 1.00 75.94 94 GLN A N 1
ATOM 788 C CA . GLN A 1 94 ? -15.194 20.163 36.891 1.00 75.94 94 GLN A CA 1
ATOM 789 C C . GLN A 1 94 ? -16.079 20.264 35.641 1.00 75.94 94 GLN A C 1
ATOM 791 O O . GLN A 1 94 ? -15.981 21.249 34.911 1.00 75.94 94 GLN A O 1
ATOM 796 N N . GLN A 1 95 ? -16.959 19.287 35.390 1.00 74.75 95 GLN A N 1
ATOM 797 C CA . GLN A 1 95 ? -17.901 19.351 34.263 1.00 74.75 95 GLN A CA 1
ATOM 798 C C . GLN A 1 95 ? -18.961 20.444 34.444 1.00 74.75 95 GLN A C 1
ATOM 800 O O . GLN A 1 95 ? -19.339 21.088 33.469 1.00 74.75 95 GLN A O 1
ATOM 805 N N . GLN A 1 96 ? -19.422 20.683 35.675 1.00 74.06 96 GLN A N 1
ATOM 806 C CA . GLN A 1 96 ? -20.348 21.780 35.972 1.00 74.06 96 GLN A CA 1
ATOM 807 C C . GLN A 1 96 ? -19.684 23.145 35.758 1.00 74.06 96 GLN A C 1
ATOM 809 O O . GLN A 1 96 ? -20.238 23.975 35.046 1.00 74.06 96 GLN A O 1
ATOM 814 N N . GLN A 1 97 ? -18.455 23.338 36.247 1.00 73.00 97 GLN A N 1
ATOM 815 C CA . GLN A 1 97 ? -17.709 24.587 36.040 1.00 73.00 97 GLN A CA 1
ATOM 816 C C . GLN A 1 97 ? -17.391 24.862 34.558 1.00 73.00 97 GLN A C 1
ATOM 818 O O . GLN A 1 97 ? -17.371 26.019 34.142 1.00 73.00 97 GLN A O 1
ATOM 823 N N . GLN A 1 98 ? -17.173 23.818 33.748 1.00 68.50 98 GLN A N 1
ATOM 824 C CA . GLN A 1 98 ? -16.951 23.949 32.301 1.00 68.50 98 GLN A CA 1
ATOM 825 C C . GLN A 1 98 ? -18.220 24.261 31.501 1.00 68.50 98 GLN A C 1
ATOM 827 O O . GLN A 1 98 ? -18.114 24.883 30.452 1.00 68.50 98 GLN A O 1
ATOM 832 N N . ASN A 1 99 ? -19.398 23.835 31.963 1.00 68.31 99 ASN A N 1
ATOM 833 C CA . ASN A 1 99 ? -20.670 24.153 31.304 1.00 68.31 99 ASN A CA 1
ATOM 834 C C . ASN A 1 99 ? -21.232 25.527 31.717 1.00 68.31 99 ASN A C 1
ATOM 836 O O . ASN A 1 99 ? -22.148 26.023 31.064 1.00 68.31 99 ASN A O 1
ATOM 840 N N . GLU A 1 100 ? -20.717 26.114 32.800 1.00 62.09 100 GLU A N 1
ATOM 841 C CA . GLU A 1 100 ? -21.111 27.436 33.311 1.00 62.09 100 GLU A CA 1
ATOM 842 C C . GLU A 1 100 ? -20.191 28.587 32.846 1.00 62.09 100 GLU A C 1
ATOM 844 O O . GLU A 1 100 ? -20.513 29.748 33.102 1.00 62.09 100 GLU A O 1
ATOM 849 N N . SER A 1 101 ? -19.080 28.290 32.154 1.00 53.47 101 SER A N 1
ATOM 850 C CA . SER A 1 101 ? -18.174 29.275 31.519 1.00 53.47 101 SER A CA 1
ATOM 851 C C . SER A 1 101 ? -18.416 29.383 30.015 1.00 53.47 101 SER A C 1
ATOM 853 O O . SER A 1 101 ? -18.275 30.507 29.482 1.00 53.47 101 SER A O 1
#

Sequence (101 aa):
MGGLNLEVFKFGTYVMFPIGIMYYFGTNLDDRFAVSGFWPRPEECNKLPRDRDEIKAEYERIVARQKLRLARKMEEQRRFAEAHPELHEQQQQQQQQQNES

Secondary structure (DSSP, 8-state):
--HHHHHHHHHHHHHHHHHHHHHHHHTSHHHHH--TT-SPPTTTS-----SHHHHHHHHHHHHHHHHHHHHHHHHHHHHHHHH-HHHHHHHHHHHHHHH--

Foldseek 3Di:
DCPVVVVVVVVCCVVCVVVVVCVVCVVCVCVVVDDDCPDPDPVPDDDDDPDPVSVVVVVVVVVVVVVVVVVVVVVVVVVVCVVCVPVVVVVVVVVVVVVVD

Solvent-accessible surface area (backbone atoms only — not comparable to full-atom values): 6033 Å² total; per-residue (Å²): 143,72,66,70,64,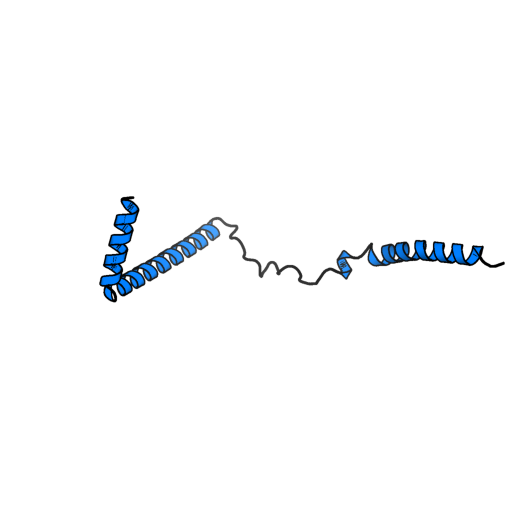53,53,52,50,51,50,50,48,66,52,48,50,58,52,49,50,42,60,71,43,69,80,48,48,65,76,73,67,56,60,88,73,75,61,79,52,78,87,76,46,86,78,74,69,84,48,74,68,51,42,50,53,53,48,52,53,50,50,53,53,47,53,53,52,50,50,51,51,51,53,52,50,50,54,48,41,72,75,37,54,72,62,47,54,54,53,52,54,51,54,51,56,63,74,74,107

pLDDT: mean 80.17, std 9.74, range [53.47, 94.75]